Protein AF-A0A1Y0ISB1-F1 (afdb_monomer_lite)

Radius of gyration: 12.29 Å; chains: 1; bounding box: 34×28×24 Å

pLDDT: mean 83.61, std 10.12, range [51.12, 94.31]

Sequence (90 aa):
MKYLKFKGQKVGITTDRIEASDREADKYYYEMRRDEEQPHVPYMIEDSVDEDAFWGTMVTEEPFEFNQGDYHSLTEELGLKLAEKFGLLQ

Secondary structure (DSSP, 8-state):
-EEEEETTEEEEEESS---GGG--TTSEEEEEEEPSS-TTSEEEEES---GGGEEEEEEESS-----TT--EEPPHHHHHHHHHHHT---

Structure (mmCIF, N/CA/C/O backbone):
data_AF-A0A1Y0ISB1-F1
#
_entry.id   AF-A0A1Y0ISB1-F1
#
loop_
_atom_site.group_PDB
_atom_site.id
_atom_site.type_symbol
_atom_site.label_atom_id
_atom_site.label_alt_id
_atom_site.label_comp_id
_atom_site.label_asym_id
_atom_site.label_entity_id
_atom_site.label_seq_id
_atom_site.pdbx_PDB_ins_code
_atom_site.Cartn_x
_atom_site.Cartn_y
_atom_site.Cartn_z
_atom_site.occupancy
_atom_site.B_iso_or_equiv
_atom_site.auth_seq_id
_atom_site.auth_comp_id
_atom_site.auth_asym_id
_atom_site.auth_atom_id
_atom_site.pdbx_PDB_model_num
ATOM 1 N N . MET A 1 1 ? -1.935 -10.203 5.636 1.00 86.75 1 MET A N 1
ATOM 2 C CA . MET A 1 1 ? -2.405 -8.832 5.947 1.00 86.75 1 MET A CA 1
ATOM 3 C C . MET A 1 1 ? -2.129 -8.442 7.402 1.00 86.75 1 MET A C 1
ATOM 5 O O . MET A 1 1 ? -2.413 -9.221 8.307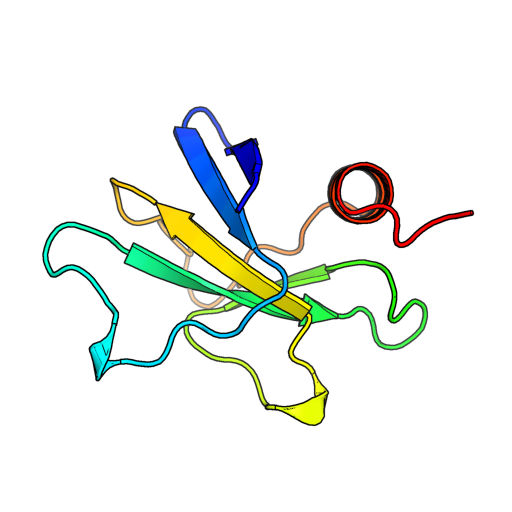 1.00 86.75 1 MET A O 1
ATOM 9 N N . LYS A 1 2 ? -1.580 -7.244 7.636 1.00 89.19 2 LYS A N 1
ATOM 10 C CA . LYS A 1 2 ? -1.358 -6.622 8.954 1.00 89.19 2 LYS A CA 1
ATOM 11 C C . LYS A 1 2 ? -2.128 -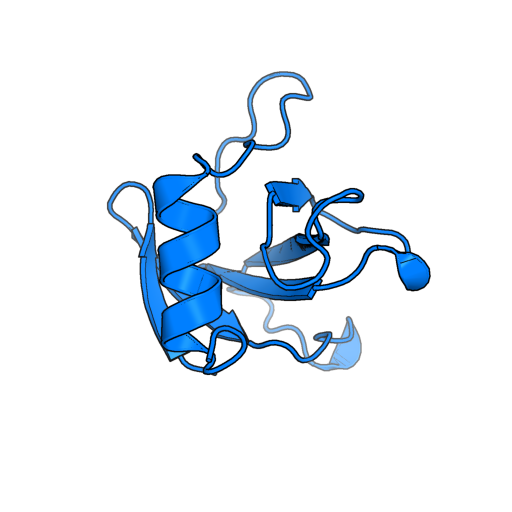5.305 9.039 1.00 89.19 2 LYS A C 1
ATOM 13 O O . LYS A 1 2 ? -2.226 -4.596 8.050 1.00 89.19 2 LYS A O 1
ATOM 18 N N . TYR A 1 3 ? -2.627 -4.952 10.221 1.00 89.62 3 TYR A N 1
ATOM 19 C CA . TYR A 1 3 ? -3.405 -3.723 10.421 1.00 89.62 3 TYR A CA 1
ATOM 20 C C . TYR A 1 3 ? -2.602 -2.659 11.167 1.00 89.62 3 TYR A C 1
ATOM 22 O O . TYR A 1 3 ? -1.850 -2.985 12.093 1.00 89.62 3 TYR A O 1
ATOM 30 N N . LEU A 1 4 ? -2.761 -1.389 10.798 1.00 86.06 4 LEU A N 1
ATOM 31 C CA . LEU A 1 4 ? -2.173 -0.246 11.503 1.00 86.06 4 LEU A CA 1
ATOM 32 C C . LEU A 1 4 ? -3.048 1.001 11.417 1.00 86.06 4 LEU A C 1
ATOM 34 O O . LEU A 1 4 ? -4.057 1.004 10.723 1.00 86.06 4 LEU A O 1
ATOM 38 N N . LYS A 1 5 ? -2.657 2.052 12.142 1.00 84.00 5 LYS A N 1
ATOM 39 C CA . LYS A 1 5 ? -3.318 3.354 12.082 1.00 84.00 5 LYS A CA 1
ATOM 40 C C . LYS A 1 5 ? -2.545 4.285 11.145 1.00 84.00 5 LYS A C 1
ATOM 42 O O . LYS A 1 5 ? -1.396 4.602 11.439 1.00 84.00 5 LYS A O 1
ATOM 47 N N . PHE A 1 6 ? -3.166 4.719 10.053 1.00 79.00 6 PHE A N 1
ATOM 48 C CA . PHE A 1 6 ? -2.617 5.667 9.082 1.00 79.00 6 PHE A CA 1
ATOM 49 C C . PHE A 1 6 ? -3.550 6.875 8.998 1.00 79.00 6 PHE A C 1
ATOM 51 O O . PHE A 1 6 ? -4.752 6.709 8.816 1.00 79.00 6 PHE A O 1
ATOM 58 N N . LYS A 1 7 ? -3.022 8.087 9.217 1.00 77.44 7 LYS A N 1
ATOM 59 C CA . LYS A 1 7 ? -3.802 9.344 9.216 1.00 77.44 7 LYS A CA 1
ATOM 60 C C . LYS A 1 7 ? -5.105 9.310 10.037 1.00 77.44 7 LYS A C 1
ATOM 62 O O . LYS A 1 7 ? -6.090 9.941 9.687 1.00 77.44 7 LYS A O 1
ATOM 67 N N . GLY A 1 8 ? -5.118 8.583 11.154 1.00 82.12 8 GLY A N 1
ATOM 68 C CA . GLY A 1 8 ? -6.308 8.472 12.007 1.00 82.12 8 GLY A CA 1
ATOM 69 C C . GLY A 1 8 ? -7.202 7.265 11.715 1.00 82.12 8 GLY A C 1
ATOM 70 O O . GLY A 1 8 ? -7.920 6.845 12.619 1.00 82.12 8 GLY A O 1
ATOM 71 N N . GLN A 1 9 ? -7.082 6.649 10.540 1.00 84.50 9 GLN A N 1
ATOM 72 C CA . GLN A 1 9 ? -7.880 5.506 10.104 1.00 84.50 9 GLN A CA 1
ATOM 73 C C . GLN A 1 9 ? -7.153 4.182 10.356 1.00 84.50 9 GLN A C 1
ATOM 75 O O . GLN A 1 9 ? -5.924 4.110 10.306 1.00 84.50 9 GLN A O 1
ATOM 80 N N . LYS A 1 10 ? -7.904 3.110 10.625 1.00 90.06 10 LYS A N 1
ATOM 81 C CA . LYS A 1 10 ? -7.365 1.748 10.623 1.00 90.06 10 LYS A CA 1
ATOM 82 C C . LYS A 1 10 ? -7.277 1.258 9.178 1.00 90.06 10 LYS A C 1
ATOM 84 O O . LYS A 1 10 ? -8.290 1.181 8.499 1.00 90.06 10 LYS A O 1
ATOM 89 N N . VAL A 1 11 ? -6.080 0.889 8.742 1.00 90.12 11 VAL A N 1
ATOM 90 C CA . VAL A 1 11 ? -5.823 0.375 7.393 1.00 90.12 11 VAL A CA 1
ATOM 91 C C . VAL A 1 11 ? -5.260 -1.039 7.468 1.00 90.12 11 VAL A C 1
ATOM 93 O O . VAL A 1 11 ? -4.497 -1.370 8.385 1.00 90.12 11 VAL A O 1
ATOM 96 N N . GLY A 1 12 ? -5.673 -1.889 6.533 1.00 92.44 12 GLY A N 1
ATOM 97 C CA . GLY A 1 12 ? -5.085 -3.201 6.290 1.00 92.44 12 GLY A CA 1
ATOM 98 C C . GLY A 1 12 ? -3.969 -3.075 5.264 1.00 92.44 12 GLY A C 1
ATOM 99 O O . GLY A 1 12 ? -4.115 -2.359 4.286 1.00 92.44 12 GLY A O 1
ATOM 100 N N . ILE A 1 13 ? -2.839 -3.733 5.487 1.00 91.19 13 ILE A N 1
ATOM 101 C CA . ILE A 1 13 ? -1.693 -3.687 4.579 1.00 91.19 13 ILE A CA 1
ATOM 102 C C . ILE A 1 13 ? -1.198 -5.104 4.326 1.00 91.19 13 ILE A C 1
ATOM 104 O O . ILE A 1 13 ? -1.146 -5.939 5.238 1.00 91.19 13 ILE A O 1
ATOM 108 N N . THR A 1 14 ? -0.844 -5.401 3.087 1.00 91.56 14 THR A N 1
ATOM 109 C CA . THR A 1 14 ? -0.240 -6.672 2.697 1.00 91.56 14 THR A CA 1
ATOM 110 C C . THR A 1 14 ? 0.784 -6.434 1.594 1.00 91.56 14 THR A C 1
ATOM 112 O O . THR A 1 14 ? 0.679 -5.455 0.866 1.00 91.56 14 THR A O 1
ATOM 115 N N . THR A 1 15 ? 1.794 -7.295 1.502 1.00 90.50 15 THR A N 1
ATOM 116 C CA . THR A 1 15 ? 2.802 -7.250 0.427 1.00 90.50 15 THR A CA 1
ATOM 117 C C . THR A 1 15 ? 2.300 -7.908 -0.856 1.00 90.50 15 THR A C 1
ATOM 119 O O . THR A 1 15 ? 2.951 -7.818 -1.885 1.00 90.50 15 THR A O 1
ATOM 122 N N . ASP A 1 16 ? 1.157 -8.588 -0.794 1.00 92.06 16 ASP A N 1
ATOM 123 C CA . ASP A 1 16 ? 0.514 -9.208 -1.948 1.00 92.06 16 ASP A CA 1
ATOM 124 C C . ASP A 1 16 ? -0.284 -8.172 -2.734 1.00 92.06 16 ASP A C 1
ATOM 126 O O . ASP A 1 16 ? -0.904 -7.276 -2.151 1.00 92.06 16 ASP A O 1
ATOM 130 N N . ARG A 1 17 ? -0.314 -8.327 -4.055 1.00 93.56 17 ARG A N 1
ATOM 131 C CA . ARG A 1 17 ? -1.222 -7.564 -4.906 1.00 93.56 17 ARG A CA 1
ATOM 132 C C . ARG A 1 17 ? -2.629 -8.134 -4.793 1.00 93.56 17 ARG A C 1
ATOM 134 O O . ARG A 1 17 ? -2.816 -9.345 -4.888 1.00 93.56 17 ARG A O 1
ATOM 141 N N . ILE A 1 18 ? -3.612 -7.264 -4.566 1.00 93.62 18 ILE A N 1
ATOM 142 C CA . ILE A 1 18 ? -5.028 -7.651 -4.534 1.00 93.62 18 ILE A CA 1
ATOM 143 C C . ILE A 1 18 ? -5.653 -7.354 -5.896 1.00 93.62 18 ILE A C 1
ATOM 145 O O . ILE A 1 18 ? -5.947 -6.197 -6.236 1.00 93.62 18 ILE A O 1
ATOM 149 N N . GLU A 1 19 ? -5.861 -8.425 -6.656 1.00 91.56 19 GLU A N 1
ATOM 150 C CA . GLU A 1 19 ? -6.478 -8.399 -7.978 1.00 91.56 19 GLU A CA 1
ATOM 151 C C . GLU A 1 19 ? -7.915 -7.887 -7.922 1.00 91.56 19 GLU A C 1
ATOM 153 O O . GLU A 1 19 ? -8.624 -8.066 -6.932 1.00 91.56 19 GLU A O 1
ATOM 158 N N . ALA A 1 20 ? -8.376 -7.272 -9.012 1.00 88.81 20 ALA A N 1
ATOM 159 C CA . ALA A 1 20 ? -9.709 -6.673 -9.080 1.00 88.81 20 ALA A CA 1
ATOM 160 C C . ALA A 1 20 ? -10.847 -7.664 -8.759 1.00 88.81 20 ALA A C 1
ATOM 162 O O . ALA A 1 20 ? -11.871 -7.252 -8.222 1.00 88.81 20 ALA A O 1
ATOM 163 N N . SER A 1 21 ? -10.665 -8.956 -9.053 1.00 92.56 21 SER A N 1
ATOM 164 C CA . SER A 1 21 ? -11.635 -10.015 -8.742 1.00 92.56 21 SER A CA 1
ATOM 165 C C . SER A 1 21 ? -11.783 -10.313 -7.250 1.00 92.56 21 SER A C 1
ATOM 167 O O . SER A 1 21 ? -12.835 -10.799 -6.845 1.00 92.56 21 SER A O 1
ATOM 169 N N . ASP A 1 22 ? -10.756 -10.024 -6.450 1.00 93.31 22 ASP A N 1
ATOM 170 C CA . ASP A 1 22 ? -10.724 -10.294 -5.007 1.00 93.31 22 ASP A CA 1
ATOM 171 C C . ASP A 1 22 ? -11.056 -9.045 -4.173 1.00 93.31 22 ASP A C 1
ATOM 173 O O . ASP A 1 22 ? -11.052 -9.090 -2.940 1.00 93.31 22 ASP A O 1
ATOM 177 N N . ARG A 1 23 ? -11.339 -7.913 -4.832 1.00 92.75 23 ARG A N 1
ATOM 178 C CA . ARG A 1 23 ? -11.692 -6.654 -4.171 1.00 92.75 23 ARG A CA 1
ATOM 179 C C . ARG A 1 23 ? -13.148 -6.670 -3.714 1.00 92.75 23 ARG A C 1
ATOM 181 O O . ARG A 1 23 ? -14.067 -6.969 -4.473 1.00 92.75 23 ARG A O 1
ATOM 188 N N . GLU A 1 24 ? -13.352 -6.295 -2.462 1.00 94.31 24 GLU A N 1
ATOM 189 C CA . GLU A 1 24 ? -14.661 -6.115 -1.850 1.00 94.31 24 GLU A CA 1
ATOM 190 C C . GLU A 1 24 ? -15.216 -4.732 -2.224 1.00 94.31 24 GLU A C 1
ATOM 192 O O . GLU A 1 24 ? -14.497 -3.734 -2.209 1.00 94.31 24 GLU A O 1
ATOM 197 N N . ALA A 1 25 ? -16.502 -4.667 -2.577 1.00 91.44 25 ALA A N 1
ATOM 198 C CA . ALA A 1 25 ? -17.124 -3.455 -3.120 1.00 91.44 25 ALA A CA 1
ATOM 199 C C . ALA A 1 25 ? -17.257 -2.302 -2.105 1.00 91.44 25 ALA A C 1
ATOM 201 O O . ALA A 1 25 ? -17.480 -1.161 -2.502 1.00 91.44 25 ALA A O 1
ATOM 202 N N . ASP A 1 26 ? -17.158 -2.596 -0.810 1.00 93.44 26 ASP A N 1
ATOM 203 C CA . ASP A 1 26 ? -17.243 -1.648 0.304 1.00 93.44 26 ASP A CA 1
ATOM 204 C C . ASP A 1 26 ? -15.867 -1.189 0.813 1.00 93.44 26 ASP A C 1
ATOM 206 O O . ASP A 1 26 ? -15.787 -0.479 1.815 1.00 93.44 26 ASP A O 1
ATOM 210 N N . LYS A 1 27 ? -14.781 -1.582 0.136 1.00 94.00 27 LYS A N 1
ATOM 211 C CA . LYS A 1 27 ? -13.409 -1.230 0.506 1.00 94.00 27 LYS A CA 1
ATOM 212 C C . LYS A 1 27 ? -12.698 -0.504 -0.620 1.00 94.00 27 LYS A C 1
ATOM 214 O O . LYS A 1 27 ? -12.989 -0.681 -1.802 1.00 94.00 27 LYS A O 1
ATOM 219 N N . TYR A 1 28 ? -11.701 0.275 -0.231 1.00 92.25 28 TYR A N 1
ATOM 220 C CA . TYR A 1 28 ? -10.808 0.961 -1.150 1.00 92.25 28 TYR A CA 1
ATOM 221 C C . TYR A 1 28 ? -9.434 0.309 -1.105 1.00 92.25 28 TYR A C 1
ATOM 223 O O . TYR A 1 28 ? -8.959 -0.104 -0.044 1.00 92.25 28 TYR A O 1
ATOM 231 N N . TYR A 1 29 ? -8.816 0.199 -2.275 1.00 92.81 29 TYR A N 1
ATOM 232 C CA . TYR A 1 29 ? -7.566 -0.515 -2.485 1.00 92.81 29 TYR A CA 1
ATOM 233 C C . TYR A 1 29 ? -6.589 0.421 -3.172 1.00 92.81 29 TYR A C 1
ATOM 235 O O . TYR A 1 29 ? -6.884 0.924 -4.253 1.00 92.81 29 TYR A O 1
ATOM 243 N N . TYR A 1 30 ? -5.437 0.605 -2.546 1.00 91.31 30 TYR A N 1
ATOM 244 C CA . TYR A 1 30 ? -4.355 1.440 -3.042 1.00 91.31 30 TYR A CA 1
ATOM 245 C C . TYR A 1 30 ? -3.078 0.624 -3.097 1.00 91.31 30 TYR A C 1
ATOM 247 O O . TYR A 1 30 ? -2.836 -0.229 -2.241 1.00 91.31 30 TYR A O 1
ATOM 255 N N . GLU A 1 31 ? -2.243 0.888 -4.082 1.00 92.44 31 GLU A N 1
ATOM 256 C CA . GLU A 1 31 ? -0.966 0.223 -4.249 1.00 92.44 31 GLU A CA 1
ATOM 257 C C . GLU A 1 31 ? 0.159 1.113 -3.733 1.00 92.44 31 GLU A C 1
ATOM 259 O O . GLU A 1 31 ? 0.181 2.326 -3.927 1.00 92.44 31 GLU A O 1
ATOM 264 N N . MET A 1 32 ? 1.087 0.502 -3.008 1.00 91.06 32 MET A N 1
ATOM 265 C CA . MET A 1 32 ? 2.263 1.176 -2.489 1.00 91.06 32 MET A CA 1
ATOM 266 C C . MET A 1 32 ? 3.414 0.971 -3.460 1.00 91.06 32 MET A C 1
ATOM 268 O O . MET A 1 32 ? 3.706 -0.163 -3.851 1.00 91.06 32 MET A O 1
ATOM 272 N N . ARG A 1 33 ? 4.089 2.065 -3.797 1.00 89.56 33 ARG A N 1
ATOM 273 C CA . ARG A 1 33 ? 5.303 2.070 -4.602 1.00 89.56 33 ARG A CA 1
ATOM 274 C C . ARG A 1 33 ? 6.535 1.972 -3.708 1.00 89.56 33 ARG A C 1
ATOM 276 O O . ARG A 1 33 ? 6.604 2.640 -2.672 1.00 89.56 33 ARG A O 1
ATOM 283 N N . ARG A 1 34 ? 7.518 1.173 -4.120 1.00 87.38 34 ARG A N 1
ATOM 284 C CA . ARG A 1 34 ? 8.835 1.105 -3.470 1.00 87.38 34 ARG A CA 1
ATOM 285 C C . ARG A 1 34 ? 9.666 2.363 -3.731 1.00 87.38 34 ARG A C 1
ATOM 287 O O . ARG A 1 34 ? 9.541 2.981 -4.786 1.00 87.38 34 ARG A O 1
ATOM 294 N N . ASP A 1 35 ? 10.550 2.692 -2.801 1.00 83.44 35 ASP A N 1
ATOM 295 C CA . ASP A 1 35 ? 11.636 3.637 -3.052 1.00 83.44 35 ASP A CA 1
ATOM 296 C C . ASP A 1 35 ? 12.647 3.033 -4.054 1.00 83.44 35 ASP A C 1
ATOM 298 O O . ASP A 1 35 ? 12.953 1.838 -3.992 1.00 83.44 35 ASP A O 1
ATOM 302 N N . GLU A 1 36 ? 13.137 3.828 -5.010 1.00 82.19 36 GLU A N 1
ATOM 303 C CA . GLU A 1 36 ? 14.089 3.353 -6.030 1.00 82.19 36 GLU A CA 1
ATOM 304 C C . GLU A 1 36 ? 15.494 3.118 -5.459 1.00 82.19 36 GLU A C 1
ATOM 306 O O . GLU A 1 36 ? 16.201 2.215 -5.909 1.00 82.19 36 GLU A O 1
ATOM 311 N N . GLU A 1 37 ? 15.885 3.891 -4.446 1.00 84.12 37 GLU A N 1
ATOM 312 C CA . GLU A 1 37 ? 17.165 3.766 -3.752 1.00 84.12 37 GLU A CA 1
ATOM 313 C C . GLU A 1 37 ? 17.084 2.729 -2.618 1.00 84.12 37 GLU A C 1
ATOM 315 O O . GLU A 1 37 ? 18.066 2.042 -2.326 1.00 84.12 37 GLU A O 1
ATOM 320 N N . GLN A 1 38 ? 15.904 2.561 -2.009 1.00 82.38 38 GLN A N 1
ATOM 321 C CA . GLN A 1 38 ? 15.643 1.628 -0.907 1.00 82.38 38 GLN A CA 1
ATOM 322 C C . GLN A 1 38 ? 14.424 0.717 -1.177 1.00 82.38 38 GLN A C 1
ATOM 324 O O . GLN A 1 38 ? 13.367 0.891 -0.569 1.00 82.38 38 GLN A O 1
ATOM 329 N N . PRO A 1 39 ? 14.560 -0.348 -1.995 1.00 83.00 39 PRO A N 1
ATOM 330 C CA . PRO A 1 39 ? 13.431 -1.184 -2.439 1.00 83.00 39 PRO A CA 1
ATOM 331 C C . PRO A 1 39 ? 12.615 -1.861 -1.329 1.00 83.00 39 PRO A C 1
ATOM 333 O O . PRO A 1 39 ? 11.501 -2.326 -1.561 1.00 83.00 39 PRO A O 1
ATOM 336 N N . HIS A 1 40 ? 13.178 -1.963 -0.127 1.00 83.12 40 HIS A N 1
ATOM 337 C CA . HIS A 1 40 ? 12.521 -2.538 1.042 1.00 83.12 40 HIS A CA 1
ATOM 338 C C . HIS A 1 40 ? 11.557 -1.554 1.727 1.00 83.12 40 HIS A C 1
ATOM 340 O O . HIS A 1 40 ? 10.771 -1.987 2.567 1.00 83.12 40 HIS A O 1
ATOM 346 N N . VAL A 1 41 ? 11.561 -0.272 1.348 1.00 84.19 41 VAL A N 1
ATOM 347 C CA . VAL A 1 41 ? 10.733 0.795 1.923 1.00 84.19 41 VAL A CA 1
ATOM 348 C C . VAL A 1 41 ? 9.628 1.200 0.939 1.00 84.19 41 VAL A C 1
ATOM 350 O O . VAL A 1 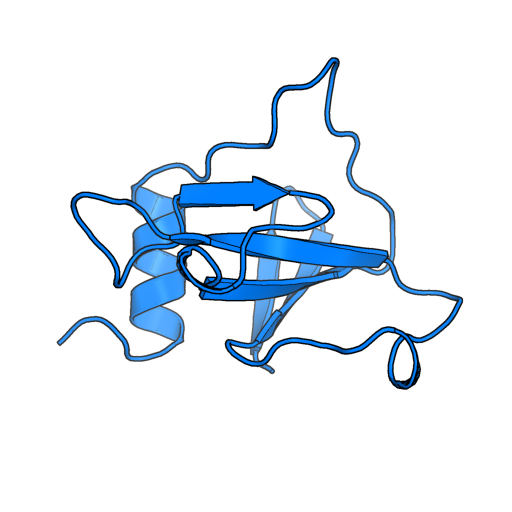41 ? 9.927 1.499 -0.219 1.00 84.19 41 VAL A O 1
ATOM 353 N N . PRO A 1 42 ? 8.352 1.257 1.362 1.00 85.62 42 PRO A N 1
ATOM 354 C CA . PRO A 1 42 ? 7.314 1.903 0.577 1.00 85.62 42 PRO A CA 1
ATOM 355 C C . PRO A 1 42 ? 7.446 3.423 0.724 1.00 85.62 42 PRO A C 1
ATOM 357 O O . PRO A 1 42 ? 7.525 3.939 1.841 1.00 85.62 42 PRO A O 1
ATOM 360 N N . TYR A 1 43 ? 7.435 4.140 -0.396 1.00 83.12 43 TYR A N 1
ATOM 361 C CA . TYR A 1 43 ? 7.621 5.591 -0.429 1.00 83.12 43 TYR A CA 1
ATOM 362 C C . TYR A 1 43 ? 6.358 6.353 -0.828 1.00 83.12 43 TYR A C 1
ATOM 364 O O . TYR A 1 43 ? 6.204 7.507 -0.449 1.00 83.12 43 TYR A O 1
ATOM 372 N N . MET A 1 44 ? 5.425 5.740 -1.557 1.00 85.56 44 MET A N 1
ATOM 373 C CA . MET A 1 44 ? 4.257 6.442 -2.102 1.00 85.56 44 MET A CA 1
ATOM 374 C C . MET A 1 44 ? 3.043 5.517 -2.186 1.00 85.56 44 MET A C 1
ATOM 376 O O . MET A 1 44 ? 3.202 4.304 -2.303 1.00 85.56 44 MET A O 1
ATOM 380 N N . ILE A 1 45 ? 1.841 6.087 -2.098 1.00 86.62 45 ILE A N 1
ATOM 381 C CA . ILE A 1 45 ? 0.563 5.375 -2.228 1.00 86.62 45 ILE A CA 1
ATOM 382 C C . ILE A 1 45 ? -0.183 5.921 -3.445 1.00 86.62 45 ILE A C 1
ATOM 384 O O . ILE A 1 45 ? -0.492 7.113 -3.477 1.00 86.62 45 ILE A O 1
ATOM 388 N N . GLU A 1 46 ? -0.507 5.043 -4.390 1.00 85.50 46 GLU A N 1
ATOM 389 C CA . GLU A 1 46 ?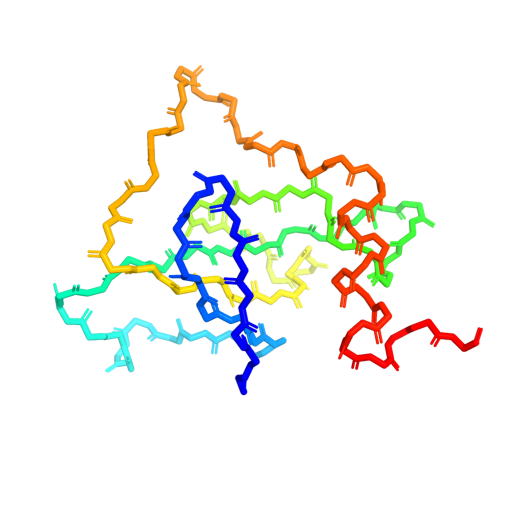 -1.179 5.351 -5.657 1.00 85.50 46 GLU A CA 1
ATOM 390 C C . GLU A 1 46 ? -2.394 4.432 -5.878 1.00 85.50 46 GLU A C 1
ATOM 392 O O . GLU A 1 46 ? -2.536 3.399 -5.223 1.00 85.50 46 GLU A O 1
ATOM 397 N N . ASP A 1 47 ? -3.294 4.785 -6.800 1.00 83.50 47 ASP A N 1
ATOM 398 C CA . ASP A 1 47 ? -4.433 3.918 -7.161 1.00 83.50 47 ASP A CA 1
ATOM 399 C C . ASP A 1 47 ? -3.969 2.633 -7.871 1.00 83.50 47 ASP A C 1
ATOM 401 O O . ASP A 1 47 ? -4.575 1.566 -7.734 1.00 83.50 47 ASP A O 1
ATOM 405 N N . SER A 1 48 ? -2.870 2.741 -8.618 1.00 84.50 48 SER A N 1
ATOM 406 C CA . SER A 1 48 ? -2.177 1.637 -9.273 1.00 84.50 48 SER A CA 1
ATOM 407 C C . SER A 1 48 ? -0.722 2.013 -9.514 1.00 84.50 48 SER A C 1
ATOM 409 O O . SER A 1 48 ? -0.450 3.144 -9.914 1.00 84.50 48 SER A O 1
ATOM 411 N N . VAL A 1 49 ? 0.186 1.060 -9.354 1.00 87.12 49 VAL A N 1
ATOM 412 C CA . VAL A 1 49 ? 1.617 1.208 -9.641 1.00 87.12 49 VAL A CA 1
ATOM 413 C C . VAL A 1 49 ? 2.046 0.192 -10.700 1.00 87.12 49 VAL A C 1
ATOM 415 O O . VAL A 1 49 ? 1.406 -0.845 -10.884 1.00 87.12 49 VAL A O 1
ATOM 418 N N . ASP A 1 50 ? 3.149 0.446 -11.399 1.00 87.56 50 ASP A N 1
ATOM 419 C CA . ASP A 1 50 ? 3.736 -0.569 -12.279 1.00 87.56 50 ASP A CA 1
ATOM 420 C C . ASP A 1 50 ? 4.179 -1.798 -11.469 1.00 87.56 50 ASP A C 1
ATOM 422 O O . ASP A 1 50 ? 4.606 -1.677 -10.321 1.00 87.56 50 ASP A O 1
ATOM 426 N N . GLU A 1 51 ? 4.100 -2.993 -12.063 1.00 83.69 51 GLU A N 1
ATOM 427 C CA . GLU A 1 51 ? 4.469 -4.252 -11.390 1.00 83.69 51 GLU A CA 1
ATOM 428 C C . GLU A 1 51 ? 5.902 -4.217 -10.844 1.00 83.69 51 GLU A C 1
ATOM 430 O O . GLU A 1 51 ? 6.146 -4.627 -9.711 1.00 83.69 51 GLU A O 1
ATOM 435 N N . ASP A 1 52 ? 6.828 -3.621 -11.596 1.00 86.56 52 ASP A N 1
ATOM 436 C CA . ASP A 1 52 ? 8.218 -3.464 -11.174 1.00 86.56 52 ASP A CA 1
ATOM 437 C C . ASP A 1 52 ? 8.370 -2.546 -9.957 1.00 86.56 52 ASP A C 1
ATOM 439 O O . ASP A 1 52 ? 9.346 -2.664 -9.222 1.00 86.56 52 ASP A O 1
ATOM 443 N N . ALA A 1 53 ? 7.435 -1.624 -9.732 1.00 87.69 53 ALA A N 1
ATOM 444 C CA . ALA A 1 53 ? 7.484 -0.655 -8.645 1.00 87.69 53 ALA A CA 1
ATOM 445 C C . ALA A 1 53 ? 6.597 -1.057 -7.452 1.00 87.69 53 ALA A C 1
ATOM 447 O O . ALA A 1 53 ? 6.630 -0.392 -6.413 1.00 87.69 53 ALA A O 1
ATOM 448 N N . PHE A 1 54 ? 5.835 -2.147 -7.584 1.00 91.38 54 PHE A N 1
ATOM 449 C CA . PHE A 1 54 ? 4.897 -2.629 -6.582 1.00 91.38 54 PHE A CA 1
ATOM 450 C C . PHE A 1 54 ? 5.600 -3.097 -5.307 1.00 91.38 54 PHE A C 1
ATOM 452 O O . PHE A 1 54 ? 6.539 -3.892 -5.332 1.00 91.38 54 PHE A O 1
ATOM 459 N N . TRP A 1 55 ? 5.106 -2.611 -4.172 1.00 91.31 55 TRP A N 1
ATOM 460 C CA . TRP A 1 55 ? 5.571 -3.006 -2.845 1.00 91.31 55 TRP A CA 1
ATOM 461 C C . TRP A 1 55 ? 4.490 -3.732 -2.040 1.00 91.31 55 TRP A C 1
ATOM 463 O O . TRP A 1 55 ? 4.782 -4.635 -1.256 1.00 91.31 55 TRP A O 1
ATOM 473 N N . GLY A 1 56 ? 3.228 -3.341 -2.209 1.00 92.00 56 GLY A N 1
ATOM 474 C CA . GLY A 1 56 ? 2.115 -3.953 -1.495 1.00 92.00 56 GLY A CA 1
ATOM 475 C C . GLY A 1 56 ? 0.796 -3.229 -1.719 1.00 92.00 56 GLY A C 1
ATOM 476 O O . GLY A 1 56 ? 0.743 -2.173 -2.344 1.00 92.00 56 GLY A O 1
ATOM 477 N N . THR A 1 57 ? -0.277 -3.768 -1.154 1.00 93.12 57 THR A N 1
ATOM 478 C CA . THR A 1 57 ? -1.611 -3.170 -1.195 1.00 93.12 57 THR A CA 1
ATOM 479 C C . THR A 1 57 ? -2.026 -2.672 0.188 1.00 93.12 57 THR A C 1
ATOM 481 O O . THR A 1 57 ? -1.909 -3.381 1.195 1.00 93.12 57 THR A O 1
ATOM 484 N N . MET A 1 58 ? -2.543 -1.448 0.230 1.00 92.06 58 MET A N 1
ATOM 485 C CA . MET A 1 58 ? -3.255 -0.863 1.358 1.00 92.06 58 MET A CA 1
ATOM 486 C C . MET A 1 58 ? -4.764 -0.952 1.113 1.00 92.06 58 MET A C 1
ATOM 488 O O . MET A 1 58 ? -5.251 -0.610 0.042 1.00 92.06 58 MET A O 1
ATOM 492 N N . VAL A 1 59 ? -5.500 -1.386 2.131 1.00 93.62 59 VAL A N 1
ATOM 493 C CA . VAL A 1 59 ? -6.953 -1.559 2.128 1.00 93.62 59 VAL A CA 1
ATOM 494 C C . VAL A 1 59 ? -7.569 -0.681 3.209 1.00 93.62 59 VAL A C 1
ATOM 496 O O . VAL A 1 59 ? -7.112 -0.689 4.359 1.00 93.62 59 VAL A O 1
ATOM 499 N N . THR A 1 60 ? -8.608 0.066 2.853 1.00 91.56 60 THR A N 1
ATOM 500 C CA . THR A 1 60 ? -9.235 1.070 3.722 1.00 91.56 60 THR A CA 1
ATOM 501 C C . THR A 1 60 ? -10.762 0.967 3.645 1.00 91.56 60 THR A C 1
ATOM 503 O O . THR A 1 60 ? -11.313 0.528 2.638 1.00 91.56 60 THR A O 1
ATOM 506 N N . GLU A 1 61 ? -11.451 1.334 4.729 1.00 91.12 61 GLU A N 1
ATOM 507 C CA . GLU A 1 61 ? -12.931 1.339 4.798 1.00 91.12 61 GLU A CA 1
ATOM 508 C C . GLU A 1 61 ? -13.541 2.644 4.257 1.00 91.12 61 GLU A C 1
ATOM 510 O O . GLU A 1 61 ? -14.690 2.694 3.842 1.00 91.12 61 GLU A O 1
ATOM 515 N N . GLU A 1 62 ? -12.749 3.709 4.249 1.00 88.06 62 GLU A N 1
ATOM 516 C CA . GLU A 1 62 ? -13.103 5.036 3.744 1.00 88.06 62 GLU A CA 1
ATOM 517 C C . GLU A 1 62 ? -12.017 5.463 2.756 1.00 88.06 62 GLU A C 1
ATOM 519 O O . GLU A 1 62 ? -10.843 5.130 2.989 1.00 88.06 62 GLU A O 1
ATOM 524 N N . PRO A 1 63 ? -12.372 6.173 1.673 1.00 83.75 63 PRO A N 1
ATOM 525 C CA . PRO A 1 63 ? -11.394 6.611 0.697 1.00 83.75 63 PRO A CA 1
ATOM 526 C C . PRO A 1 63 ? -10.482 7.660 1.325 1.00 83.75 63 PRO A C 1
ATOM 528 O O . PRO A 1 63 ? -10.923 8.511 2.101 1.00 83.75 63 PRO A O 1
ATOM 531 N N . PHE A 1 64 ? -9.209 7.642 0.949 1.00 76.38 64 PHE A N 1
ATOM 532 C CA . PHE A 1 64 ? -8.331 8.755 1.274 1.00 76.38 64 PHE A CA 1
ATOM 533 C C . PHE A 1 64 ? -8.541 9.890 0.271 1.00 76.38 64 PHE A C 1
ATOM 535 O O . PHE A 1 64 ? -8.620 9.669 -0.935 1.00 76.38 64 PHE A O 1
ATOM 542 N N . GLU A 1 65 ? -8.593 11.127 0.763 1.00 69.38 65 GLU A N 1
ATOM 543 C CA . GLU A 1 65 ? -8.465 12.296 -0.104 1.00 69.38 65 GLU A CA 1
ATOM 544 C C . GLU A 1 65 ? -6.993 12.432 -0.533 1.00 69.38 65 GLU A C 1
ATOM 546 O O . GLU A 1 65 ? -6.110 12.805 0.251 1.00 69.38 65 GLU A O 1
ATOM 551 N N . PHE A 1 66 ? -6.710 12.079 -1.786 1.00 66.38 66 PHE A N 1
ATOM 552 C CA . PHE A 1 66 ? -5.441 12.368 -2.456 1.00 66.38 66 PHE A CA 1
ATOM 553 C C . PHE A 1 66 ? -5.602 13.721 -3.150 1.00 66.38 66 PHE A C 1
ATOM 555 O O . PHE A 1 66 ? -6.287 13.846 -4.164 1.00 66.38 66 PHE A O 1
ATOM 562 N N . ASN A 1 67 ? -5.072 14.781 -2.543 1.00 53.44 67 ASN A N 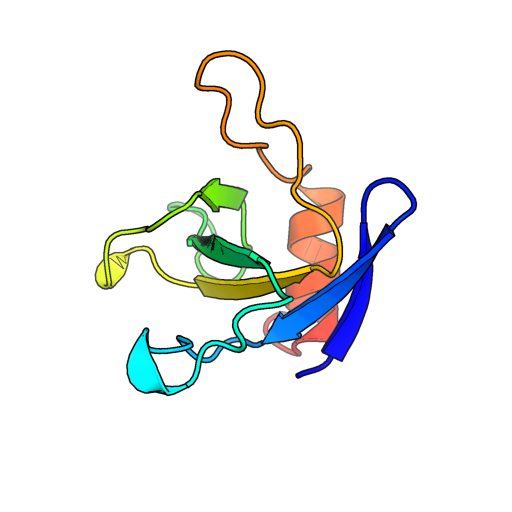1
ATOM 563 C CA . ASN A 1 67 ? -5.231 16.132 -3.075 1.00 53.44 67 ASN A CA 1
ATOM 564 C C . ASN A 1 67 ? -4.509 16.274 -4.422 1.00 53.44 67 ASN A C 1
ATOM 566 O O . ASN A 1 67 ? -3.324 15.995 -4.494 1.00 53.44 67 ASN A O 1
ATOM 570 N N . GLN A 1 68 ? -5.200 16.773 -5.455 1.00 51.12 68 GLN A N 1
ATOM 571 C CA . GLN A 1 68 ? -4.632 17.359 -6.689 1.00 51.12 68 GLN A CA 1
ATOM 572 C C . GLN A 1 68 ? -3.427 16.627 -7.335 1.00 51.12 68 GLN A C 1
ATOM 574 O O . GLN A 1 68 ? -2.552 17.276 -7.900 1.00 51.12 68 GLN A O 1
ATOM 579 N N . GLY A 1 69 ? -3.384 15.291 -7.295 1.00 52.53 69 GLY A N 1
ATOM 580 C CA . GLY A 1 69 ? -2.290 14.510 -7.893 1.00 52.53 69 GLY A CA 1
ATOM 581 C C . GLY A 1 69 ? -1.047 14.330 -7.010 1.00 52.53 69 GLY A C 1
ATOM 582 O O . GLY A 1 69 ? -0.086 13.719 -7.465 1.00 52.53 69 GLY A O 1
ATOM 583 N N . ASP A 1 70 ? -1.070 14.799 -5.757 1.00 53.22 70 ASP A N 1
ATOM 584 C CA . ASP A 1 70 ? -0.108 14.399 -4.728 1.00 53.22 70 ASP A CA 1
ATOM 585 C C . ASP A 1 70 ? -0.523 13.028 -4.188 1.00 53.22 70 ASP A C 1
ATOM 587 O O . ASP A 1 70 ? -1.292 12.882 -3.228 1.00 53.22 70 ASP A O 1
ATOM 591 N N . TYR A 1 71 ? -0.003 11.995 -4.836 1.00 57.59 71 TYR A N 1
ATOM 592 C CA . TYR A 1 71 ? 0.156 10.696 -4.210 1.00 57.59 71 TYR A CA 1
ATOM 593 C C . TYR A 1 71 ? 0.914 10.899 -2.898 1.00 57.59 71 TYR A C 1
ATOM 595 O O . TYR A 1 71 ? 1.966 11.539 -2.869 1.00 57.59 71 TYR A O 1
ATOM 603 N N . HIS A 1 72 ? 0.349 10.436 -1.780 1.00 63.66 72 HIS A N 1
ATOM 604 C CA . HIS A 1 72 ? 0.918 10.740 -0.468 1.00 63.66 72 HIS A CA 1
ATOM 605 C C . HIS A 1 72 ? 2.261 10.031 -0.341 1.00 63.66 72 HIS A C 1
ATOM 607 O O . HIS A 1 72 ? 2.292 8.831 -0.058 1.00 63.66 72 HIS A O 1
ATOM 613 N N . SER A 1 73 ? 3.358 10.772 -0.521 1.00 66.44 73 SER A N 1
ATOM 614 C CA . SER A 1 73 ? 4.670 10.313 -0.093 1.00 66.44 73 SER A CA 1
ATOM 615 C C . SER A 1 73 ? 4.558 9.917 1.374 1.00 66.44 73 SER A C 1
ATOM 617 O O . SER A 1 73 ? 4.178 10.715 2.240 1.00 66.44 73 SER A O 1
ATOM 619 N N . LEU A 1 74 ? 4.830 8.653 1.656 1.00 75.06 74 LEU A N 1
ATOM 620 C CA . LEU A 1 74 ? 5.031 8.188 3.009 1.00 75.06 74 LEU A CA 1
ATOM 621 C C . LEU A 1 74 ? 6.259 8.918 3.537 1.00 75.06 74 LEU A C 1
ATOM 623 O O . LEU A 1 74 ? 7.280 9.013 2.858 1.00 75.06 74 LEU A O 1
ATOM 627 N N . THR A 1 75 ? 6.170 9.462 4.751 1.00 75.75 75 THR A N 1
ATOM 628 C CA . THR A 1 75 ? 7.390 9.940 5.397 1.00 75.75 75 THR A CA 1
ATOM 629 C C . THR A 1 75 ? 8.348 8.760 5.517 1.00 75.75 75 THR A C 1
ATOM 631 O O . THR A 1 75 ? 7.906 7.635 5.758 1.00 75.75 75 THR A O 1
ATOM 634 N N . GLU A 1 76 ? 9.648 9.005 5.377 1.00 76.00 76 GLU A N 1
ATOM 635 C CA . GLU A 1 76 ? 10.671 7.960 5.494 1.00 76.00 76 GLU A CA 1
ATOM 636 C C . GLU A 1 76 ? 10.488 7.138 6.782 1.00 76.00 76 GLU A C 1
ATOM 638 O O . GLU A 1 76 ? 10.465 5.913 6.746 1.00 76.00 76 GLU A O 1
ATOM 643 N N . GLU A 1 77 ? 10.207 7.804 7.909 1.00 79.94 77 GLU A N 1
ATOM 644 C CA . GLU A 1 77 ? 9.900 7.152 9.188 1.00 79.94 77 GLU A CA 1
ATOM 645 C C . GLU A 1 77 ? 8.738 6.148 9.086 1.00 79.94 77 GLU A C 1
ATOM 647 O O . GLU A 1 77 ? 8.767 5.072 9.684 1.00 79.94 77 GLU A O 1
ATOM 652 N N . LEU A 1 78 ? 7.683 6.495 8.352 1.00 79.19 78 LEU A N 1
ATOM 653 C CA . LEU A 1 78 ? 6.509 5.648 8.203 1.00 79.19 78 LEU A CA 1
ATOM 654 C C . LEU A 1 78 ? 6.749 4.508 7.214 1.00 79.19 78 LEU A C 1
ATOM 656 O O . LEU A 1 78 ? 6.308 3.389 7.479 1.00 79.19 78 LEU A O 1
ATOM 660 N N . GLY A 1 79 ? 7.482 4.773 6.133 1.00 82.19 79 GLY A N 1
ATOM 661 C CA . GLY A 1 79 ? 7.966 3.745 5.217 1.00 82.19 79 GLY A CA 1
ATOM 662 C C . GLY A 1 79 ? 8.830 2.712 5.944 1.00 82.19 79 GLY A C 1
ATOM 663 O O . GLY A 1 79 ? 8.574 1.513 5.853 1.00 82.19 79 GLY A O 1
ATOM 664 N N . LEU A 1 80 ? 9.793 3.160 6.752 1.00 82.88 80 LEU A N 1
ATOM 665 C CA . LEU A 1 80 ? 10.646 2.281 7.554 1.00 82.88 80 LEU A CA 1
ATOM 666 C C . LEU A 1 80 ? 9.827 1.466 8.560 1.00 82.88 80 LEU A C 1
ATOM 668 O O . LEU A 1 80 ? 9.971 0.249 8.626 1.00 82.88 80 LEU A O 1
ATOM 672 N N . LYS A 1 81 ? 8.885 2.092 9.279 1.00 82.94 81 LYS A N 1
ATOM 673 C CA . LYS A 1 81 ? 7.981 1.371 10.197 1.00 82.94 81 LYS A CA 1
ATOM 674 C C . LYS A 1 81 ? 7.155 0.301 9.491 1.00 82.94 81 LYS A C 1
ATOM 676 O O . LYS A 1 81 ? 6.875 -0.745 10.077 1.00 82.94 81 LYS A O 1
ATOM 681 N N . LEU A 1 82 ? 6.716 0.563 8.261 1.00 83.44 82 LEU A N 1
ATOM 682 C CA . LEU A 1 82 ? 6.042 -0.434 7.436 1.00 83.44 82 LEU A CA 1
ATOM 683 C C . LEU A 1 82 ? 7.002 -1.581 7.120 1.00 83.44 82 LEU A C 1
ATOM 685 O O . LEU A 1 82 ? 6.704 -2.722 7.465 1.00 83.44 82 LEU A O 1
ATOM 689 N N . ALA A 1 83 ? 8.168 -1.282 6.557 1.00 84.12 83 ALA A N 1
ATOM 690 C CA . ALA A 1 83 ? 9.177 -2.273 6.204 1.00 84.12 83 ALA A CA 1
ATOM 691 C C . ALA A 1 83 ? 9.586 -3.164 7.394 1.00 84.12 83 ALA A C 1
ATOM 693 O O . ALA A 1 83 ? 9.540 -4.392 7.287 1.00 84.12 83 ALA A O 1
ATOM 694 N N . GLU A 1 84 ? 9.866 -2.580 8.564 1.00 84.94 84 GLU A N 1
ATOM 695 C CA . GLU A 1 84 ? 10.138 -3.310 9.810 1.00 84.94 84 GLU A CA 1
ATOM 696 C C . GLU A 1 84 ? 8.961 -4.201 10.204 1.00 84.94 84 GLU A C 1
ATOM 698 O O . GLU A 1 84 ? 9.116 -5.390 10.492 1.00 84.94 84 GLU A O 1
ATOM 703 N N . LYS A 1 85 ? 7.742 -3.649 10.186 1.00 82.06 85 LYS A N 1
ATOM 704 C CA . LYS A 1 85 ? 6.546 -4.395 10.572 1.00 82.06 85 LYS A CA 1
ATOM 705 C C . LYS A 1 85 ? 6.292 -5.572 9.643 1.00 82.06 85 LYS A C 1
ATOM 707 O O . LYS A 1 85 ? 5.705 -6.555 10.094 1.00 82.06 85 LYS A O 1
ATOM 712 N N . PHE A 1 86 ? 6.710 -5.508 8.386 1.00 81.38 86 PHE A N 1
ATOM 713 C CA . PHE A 1 86 ? 6.633 -6.616 7.436 1.00 81.38 86 PHE A CA 1
ATOM 714 C C . PHE A 1 8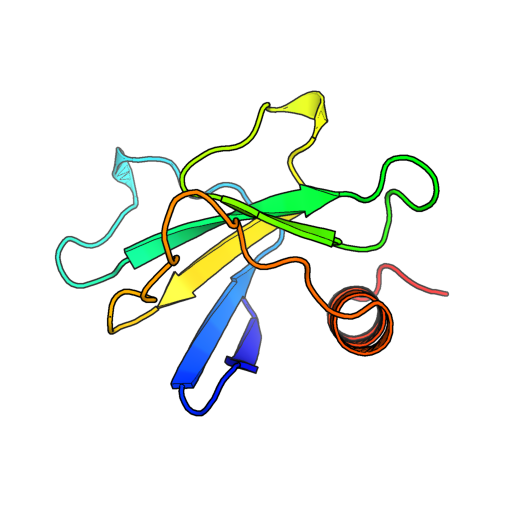6 ? 7.876 -7.520 7.435 1.00 81.38 86 PHE A C 1
ATOM 716 O O . PHE A 1 86 ? 7.849 -8.550 6.771 1.00 81.38 86 PHE A O 1
ATOM 723 N N . GLY A 1 87 ? 8.892 -7.229 8.256 1.00 81.12 87 GLY A N 1
ATOM 724 C CA . GLY A 1 87 ? 10.102 -8.047 8.385 1.00 81.12 87 GLY A CA 1
ATOM 725 C C . GLY A 1 87 ? 11.045 -7.928 7.189 1.00 81.12 87 GLY A C 1
ATOM 726 O O . GLY A 1 87 ? 11.767 -8.873 6.887 1.00 81.12 87 GLY A O 1
ATOM 727 N N . LEU A 1 88 ? 10.997 -6.795 6.485 1.00 78.75 88 LEU A N 1
ATOM 728 C CA . LEU A 1 88 ? 11.802 -6.519 5.290 1.00 78.75 88 LEU A CA 1
ATOM 729 C C . LEU A 1 88 ? 13.120 -5.801 5.615 1.00 78.75 88 LEU A C 1
ATOM 731 O O . LEU A 1 88 ? 14.006 -5.729 4.769 1.00 78.75 88 LEU A O 1
ATOM 735 N N . LEU A 1 89 ? 13.244 -5.299 6.842 1.00 73.94 89 LEU A N 1
ATOM 736 C CA . LEU A 1 89 ? 14.463 -4.739 7.416 1.00 73.94 89 LEU A CA 1
ATOM 737 C C . LEU A 1 89 ? 15.054 -5.750 8.410 1.00 73.94 89 LEU A C 1
ATOM 739 O O . LEU A 1 89 ? 14.307 -6.315 9.214 1.00 73.94 89 LEU A O 1
ATOM 743 N N . GLN A 1 90 ? 16.364 -6.008 8.301 1.00 60.41 90 GLN A N 1
ATOM 744 C CA . GLN A 1 90 ? 17.137 -6.900 9.183 1.00 60.41 90 GLN A CA 1
ATOM 745 C C . GLN A 1 90 ? 17.802 -6.135 10.323 1.00 60.41 90 GLN A C 1
ATOM 747 O O . GLN A 1 90 ? 18.293 -5.015 10.062 1.00 60.41 90 GLN A O 1
#

Foldseek 3Di:
DDWDADPNFIKDKDQDDQDPVNDDPQKQKWFFFADPVGRLFGFFIGSDDPPVRTRIMIIGRDDDPCPPPPGDGDDRVRRVVVSVVVVVPD

Organism: NCBI:txid1903704

InterPro domains:
  IPR040809 Large polyvalent protein associated domain 28 [PF18843] (4-83)